Protein AF-A0A6A6QNV1-F1 (afdb_monomer)

Organism: NCBI:txid390894

Sequence (168 aa):
TYSFQETTFARRLTRATVERGFHLLSTSSLHPAAVNHVFKLSLPYITRDQMLARFRAILTKSNSDTLDCWQTPFIHLGGAGTHYPRRDANGSTSPPPNSWNVRSIGPMKKLVLENSVDSTLNQVIDVDLRGFEGEWFDAHDVEGYLEELGVRIDPQASFAEAYVDVEE

Secondary structure (DSSP, 8-state):
-GGGG-SSHHHHHHHHHHHHHHHHHHTTTT-HHHHHHHTTTTTTTS-HHHHHHHHHHHHT--SSS----TT-TTTTGGGTTTSS--B-TTSPBPPPS--EEEEEETTTTEEEEEESS-GGG-EEEE---TT--S----HHHHHHHHHHTT----TT-S----------

pLDDT: mean 84.72, std 9.27, range [53.28, 95.88]

Mean predicted aligned error: 6.67 Å

Structure (mmCIF, N/CA/C/O backbone):
data_AF-A0A6A6QNV1-F1
#
_entry.id   AF-A0A6A6QNV1-F1
#
loop_
_atom_site.group_PDB
_atom_site.id
_atom_site.type_symbol
_atom_site.label_atom_id
_atom_site.label_alt_id
_atom_site.label_comp_id
_atom_site.label_asym_id
_atom_site.label_entity_id
_atom_site.label_seq_id
_atom_site.pdbx_PDB_ins_code
_atom_site.Cartn_x
_atom_site.Cartn_y
_atom_site.Cartn_z
_atom_site.occupancy
_atom_site.B_iso_or_equiv
_atom_site.auth_seq_id
_atom_site.auth_comp_id
_atom_site.auth_asym_id
_atom_site.auth_atom_id
_atom_site.pdbx_PDB_model_num
ATOM 1 N N . THR A 1 1 ? -6.481 10.957 -12.187 1.00 54.44 1 THR A N 1
ATOM 2 C CA . THR A 1 1 ? -5.362 10.564 -11.310 1.00 54.44 1 THR A CA 1
ATOM 3 C C . THR A 1 1 ? -4.043 10.818 -12.015 1.00 54.44 1 THR A C 1
ATOM 5 O O . THR A 1 1 ? -3.973 10.593 -13.216 1.00 54.44 1 THR A O 1
ATOM 8 N N . TYR A 1 2 ? -3.023 11.312 -11.306 1.00 59.34 2 TYR A N 1
ATOM 9 C CA . TYR A 1 2 ? -1.662 11.532 -11.833 1.00 59.34 2 TYR A CA 1
ATOM 10 C C . TYR A 1 2 ? -0.836 10.232 -11.928 1.00 59.34 2 TYR A C 1
ATOM 12 O O . TYR A 1 2 ? 0.374 10.273 -12.100 1.00 59.34 2 TYR A O 1
ATOM 20 N N . SER A 1 3 ? -1.485 9.066 -11.827 1.00 63.97 3 SER A N 1
ATOM 21 C CA . SER A 1 3 ? -0.852 7.742 -11.898 1.00 63.97 3 SER A CA 1
ATOM 22 C C . SER A 1 3 ? 0.011 7.546 -13.161 1.00 63.97 3 SER A C 1
ATOM 24 O O . SER A 1 3 ? 1.075 6.944 -13.098 1.00 63.97 3 SER A O 1
ATOM 26 N N . PHE A 1 4 ? -0.392 8.149 -14.288 1.00 67.44 4 PHE A N 1
ATOM 27 C CA . PHE A 1 4 ? 0.358 8.178 -15.556 1.00 67.44 4 PHE A CA 1
ATOM 28 C C . PHE A 1 4 ? 1.538 9.175 -15.567 1.00 67.44 4 PHE A C 1
ATOM 30 O O . PHE A 1 4 ? 2.074 9.529 -16.604 1.00 67.44 4 PHE A O 1
ATOM 37 N N . GLN A 1 5 ? 1.941 9.735 -14.435 1.00 80.00 5 GLN A N 1
ATOM 38 C CA . GLN A 1 5 ? 3.151 10.568 -14.358 1.00 80.00 5 GLN A CA 1
ATOM 39 C C . GLN A 1 5 ? 4.162 9.995 -13.372 1.00 80.00 5 GLN A C 1
ATOM 41 O O . GLN A 1 5 ? 5.167 10.636 -13.057 1.00 80.00 5 GLN A O 1
ATOM 46 N N . GLU A 1 6 ? 3.892 8.786 -12.879 1.00 87.56 6 GLU A N 1
ATOM 47 C CA . GLU A 1 6 ? 4.774 8.108 -11.954 1.00 87.56 6 GLU A CA 1
ATOM 48 C C . GLU A 1 6 ? 6.033 7.587 -12.632 1.00 87.56 6 GLU A C 1
ATOM 50 O O . GLU A 1 6 ? 6.049 7.232 -13.810 1.00 87.56 6 GLU A O 1
ATOM 55 N N . THR A 1 7 ? 7.108 7.591 -11.853 1.00 89.38 7 THR A N 1
ATOM 56 C CA . THR A 1 7 ? 8.463 7.273 -12.307 1.00 89.38 7 THR A CA 1
ATOM 57 C C . THR A 1 7 ? 8.801 5.795 -12.175 1.00 89.38 7 THR A C 1
ATOM 59 O O . THR A 1 7 ? 9.768 5.352 -12.784 1.00 89.38 7 THR A O 1
ATOM 62 N N . THR A 1 8 ? 8.019 5.038 -11.400 1.00 91.56 8 THR A N 1
ATOM 63 C CA . THR A 1 8 ? 8.171 3.588 -11.225 1.00 91.56 8 THR A CA 1
ATOM 64 C C . THR A 1 8 ? 6.801 2.904 -11.205 1.00 91.56 8 THR A C 1
ATOM 66 O O . THR A 1 8 ? 5.775 3.539 -10.912 1.00 91.56 8 THR A O 1
ATOM 69 N N . PHE A 1 9 ? 6.766 1.607 -11.507 1.00 92.38 9 PHE A N 1
ATOM 70 C CA . PHE A 1 9 ? 5.560 0.794 -11.404 1.00 92.38 9 PHE A CA 1
ATOM 71 C C . PHE A 1 9 ? 5.071 0.716 -9.950 1.00 92.38 9 PHE A C 1
ATOM 73 O O . PHE A 1 9 ? 3.875 0.889 -9.708 1.00 92.38 9 PHE A O 1
ATOM 80 N N . ALA A 1 10 ? 5.972 0.576 -8.973 1.00 92.69 10 ALA A N 1
ATOM 81 C CA . ALA A 1 10 ? 5.631 0.561 -7.548 1.00 92.69 10 ALA A CA 1
ATOM 82 C C . ALA A 1 10 ? 4.889 1.831 -7.104 1.00 92.69 10 ALA A C 1
ATOM 84 O O . ALA A 1 10 ? 3.888 1.780 -6.378 1.00 92.69 10 ALA A O 1
ATOM 85 N N . ARG A 1 11 ? 5.339 3.002 -7.570 1.00 92.75 11 ARG A N 1
ATOM 86 C CA . ARG A 1 11 ? 4.685 4.280 -7.257 1.00 92.75 11 ARG A CA 1
ATOM 87 C C . ARG A 1 11 ? 3.309 4.379 -7.903 1.00 92.75 11 ARG A C 1
ATOM 89 O O . ARG A 1 11 ? 2.350 4.800 -7.250 1.00 92.75 11 ARG A O 1
ATOM 96 N N . ARG A 1 12 ? 3.189 3.932 -9.156 1.00 92.81 12 ARG A N 1
ATOM 97 C CA . ARG A 1 12 ? 1.907 3.843 -9.864 1.00 92.81 12 ARG A CA 1
ATOM 98 C C . ARG A 1 12 ? 0.920 2.934 -9.133 1.00 92.81 12 ARG A C 1
ATOM 100 O O . ARG A 1 12 ? -0.228 3.323 -8.908 1.00 92.81 12 ARG A O 1
ATOM 107 N N . LEU A 1 13 ? 1.377 1.755 -8.714 1.00 93.31 13 LEU A N 1
ATOM 108 C CA . LEU A 1 13 ? 0.590 0.791 -7.952 1.00 93.31 13 LEU A CA 1
ATOM 109 C C . LEU A 1 13 ? 0.155 1.377 -6.603 1.00 93.31 13 LEU A C 1
ATOM 111 O O . LEU A 1 13 ? -1.029 1.335 -6.280 1.00 93.31 13 LEU A O 1
ATOM 115 N N . THR A 1 14 ? 1.067 2.021 -5.869 1.00 93.75 14 THR A N 1
ATOM 116 C CA . THR A 1 14 ? 0.753 2.726 -4.612 1.00 93.75 14 THR A CA 1
ATOM 117 C C . THR A 1 14 ? -0.340 3.778 -4.801 1.00 93.75 14 THR A C 1
ATOM 119 O O . THR A 1 14 ? -1.274 3.865 -4.005 1.00 93.75 14 THR A O 1
ATOM 122 N N . ARG A 1 15 ? -0.285 4.587 -5.866 1.00 92.88 15 ARG A N 1
ATOM 123 C CA . ARG A 1 15 ? -1.356 5.562 -6.120 1.00 92.88 15 ARG A CA 1
ATOM 124 C C . ARG A 1 15 ? -2.684 4.907 -6.435 1.00 92.88 15 ARG A C 1
ATOM 126 O O . ARG A 1 15 ? -3.704 5.359 -5.920 1.00 92.88 15 ARG A O 1
ATOM 133 N N . ALA A 1 16 ? -2.675 3.864 -7.260 1.00 92.62 16 ALA A N 1
ATOM 134 C CA . ALA A 1 16 ? -3.888 3.142 -7.615 1.00 92.62 16 ALA A CA 1
ATOM 135 C C . ALA A 1 16 ? -4.552 2.516 -6.375 1.00 92.62 16 ALA A C 1
ATOM 137 O O . ALA A 1 16 ? -5.770 2.622 -6.210 1.00 92.62 16 ALA A O 1
ATOM 138 N N . THR A 1 17 ? -3.768 1.929 -5.463 1.00 93.88 17 THR A N 1
ATOM 139 C CA . THR A 1 17 ? -4.288 1.354 -4.212 1.00 93.88 17 THR A CA 1
ATOM 140 C C . THR A 1 17 ? -4.824 2.432 -3.270 1.00 93.88 17 THR A C 1
ATOM 142 O O . THR A 1 17 ? -5.922 2.272 -2.733 1.00 93.88 17 THR A O 1
ATOM 145 N N . VAL A 1 18 ? -4.129 3.567 -3.125 1.00 94.38 18 VAL A N 1
ATOM 146 C CA . VAL A 1 18 ? -4.595 4.708 -2.315 1.00 94.38 18 VAL A CA 1
ATOM 147 C C . VAL A 1 18 ? -5.877 5.319 -2.884 1.00 94.38 18 VAL A C 1
ATOM 149 O O . VAL A 1 18 ? -6.809 5.594 -2.129 1.00 94.38 18 VAL A O 1
ATOM 152 N N . GLU A 1 19 ? -5.972 5.504 -4.201 1.00 94.44 19 GLU A N 1
ATOM 153 C CA . GLU A 1 19 ? -7.174 6.015 -4.869 1.00 94.44 19 GLU A CA 1
ATOM 154 C C . GLU A 1 19 ? -8.362 5.071 -4.666 1.00 94.44 19 GLU A C 1
ATOM 156 O O . GLU A 1 19 ? -9.453 5.497 -4.269 1.00 94.44 19 GLU A O 1
ATOM 161 N N . ARG A 1 20 ? -8.140 3.762 -4.842 1.00 94.81 20 ARG A N 1
ATOM 162 C CA . ARG A 1 20 ? -9.173 2.753 -4.602 1.00 94.81 20 ARG A CA 1
ATOM 163 C C . ARG A 1 20 ? -9.616 2.734 -3.140 1.00 94.81 20 ARG A C 1
ATOM 165 O O . ARG A 1 20 ? -10.819 2.683 -2.874 1.00 94.81 20 ARG A O 1
ATOM 172 N N . GLY A 1 21 ? -8.670 2.823 -2.208 1.00 95.19 21 GLY A N 1
ATOM 173 C CA . GLY A 1 21 ? -8.941 2.916 -0.779 1.00 95.19 21 GLY A CA 1
ATOM 174 C C . GLY A 1 21 ? -9.726 4.177 -0.413 1.00 95.19 21 GLY A C 1
ATOM 175 O O . GLY A 1 21 ? -10.700 4.104 0.336 1.00 95.19 21 GLY A O 1
ATOM 176 N N . PHE A 1 22 ? -9.374 5.325 -0.996 1.00 95.69 22 PHE A N 1
ATOM 177 C CA . PHE A 1 22 ? -10.084 6.589 -0.804 1.00 95.69 22 PHE A CA 1
ATOM 178 C C . PHE A 1 22 ? -11.534 6.505 -1.287 1.00 95.69 22 PHE A C 1
ATOM 180 O O . PHE A 1 22 ? -12.444 6.920 -0.566 1.00 95.69 22 PHE A O 1
ATOM 187 N N . HIS A 1 23 ? -11.777 5.925 -2.467 1.00 94.62 23 HIS A N 1
ATOM 188 C CA . HIS A 1 23 ? -13.133 5.703 -2.977 1.00 94.62 23 HIS A CA 1
ATOM 189 C C . HIS A 1 23 ? -13.943 4.763 -2.075 1.00 94.62 23 HIS A C 1
ATOM 191 O O . HIS A 1 23 ? -15.105 5.051 -1.773 1.00 94.62 23 HIS A O 1
ATOM 197 N N . LEU A 1 24 ? -13.331 3.674 -1.597 1.00 95.88 24 LEU A N 1
ATOM 198 C CA . LEU A 1 24 ? -13.986 2.720 -0.702 1.00 95.88 24 LEU A CA 1
ATOM 199 C C . LEU A 1 24 ? -14.374 3.367 0.640 1.00 95.88 24 LEU A C 1
ATOM 201 O O . LEU A 1 24 ? -15.506 3.214 1.093 1.00 95.88 24 LEU A O 1
ATOM 205 N N . LEU A 1 25 ? -13.481 4.158 1.243 1.00 95.25 25 LEU A N 1
ATOM 206 C CA . LEU A 1 25 ? -13.773 4.903 2.476 1.00 95.25 25 LEU A CA 1
ATOM 207 C C . LEU A 1 25 ? -14.808 6.016 2.259 1.00 95.25 25 LEU A C 1
ATOM 209 O O . LEU A 1 25 ? -15.656 6.260 3.121 1.00 95.25 25 LEU A O 1
ATOM 213 N N . SER A 1 26 ? -14.777 6.683 1.104 1.00 94.19 26 SER A N 1
ATOM 214 C CA . SER A 1 26 ? -15.738 7.740 0.761 1.00 94.19 26 SER A CA 1
ATOM 215 C C . SER A 1 26 ? -17.158 7.197 0.594 1.00 94.19 26 SER A C 1
ATOM 217 O O . SER A 1 26 ? -18.118 7.890 0.916 1.00 94.19 26 SER A O 1
ATOM 219 N N . THR A 1 27 ? -17.290 5.938 0.170 1.00 92.12 27 THR A N 1
ATOM 220 C CA . THR A 1 27 ? -18.569 5.241 -0.045 1.00 92.12 27 THR A CA 1
ATOM 221 C C . THR A 1 27 ? -18.855 4.183 1.026 1.00 92.12 27 THR A C 1
ATOM 223 O O . THR A 1 27 ? -19.572 3.211 0.785 1.00 92.12 27 THR A O 1
ATOM 226 N N . SER A 1 28 ? -18.318 4.370 2.236 1.00 84.44 28 SER A N 1
ATOM 227 C CA . SER A 1 28 ? -18.342 3.356 3.297 1.00 84.44 28 SER A CA 1
ATOM 228 C C . SER A 1 28 ? -19.740 2.917 3.736 1.00 84.44 28 SER A C 1
ATOM 230 O O . SER A 1 28 ? -19.907 1.778 4.161 1.00 84.44 28 SER A O 1
ATOM 232 N N . SER A 1 29 ? -20.746 3.789 3.616 1.00 87.69 29 SER A N 1
ATOM 233 C CA . SER A 1 29 ? -22.147 3.458 3.910 1.00 87.69 29 SER A CA 1
ATOM 234 C C . SER A 1 29 ? -22.731 2.417 2.953 1.00 87.69 29 SER A C 1
ATOM 236 O O . SER A 1 29 ? -23.630 1.679 3.341 1.00 87.69 29 SER A O 1
ATOM 238 N N . LEU A 1 30 ? -22.215 2.336 1.724 1.00 87.56 30 LEU A N 1
ATOM 239 C CA . LEU A 1 30 ? -22.687 1.400 0.704 1.00 87.56 30 LEU A CA 1
ATOM 240 C C . LEU A 1 30 ? -22.067 0.005 0.870 1.00 87.56 30 LEU A C 1
ATOM 242 O O . LEU A 1 30 ? -22.696 -0.989 0.523 1.00 87.56 30 LEU A O 1
ATOM 246 N N . HIS A 1 31 ? -20.845 -0.079 1.411 1.00 90.44 31 HIS A N 1
ATOM 247 C CA . HIS A 1 31 ? -20.077 -1.329 1.491 1.00 90.44 31 HIS A CA 1
ATOM 248 C C . HIS A 1 31 ? -19.358 -1.510 2.844 1.00 90.44 31 HIS A C 1
ATOM 250 O O . HIS A 1 31 ? -18.132 -1.670 2.875 1.00 90.44 31 HIS A O 1
ATOM 256 N N . PRO A 1 32 ? -20.078 -1.526 3.980 1.00 91.81 32 PRO A N 1
ATOM 257 C CA . PRO A 1 32 ? -19.456 -1.592 5.305 1.00 91.81 32 PRO A CA 1
ATOM 258 C C . PRO A 1 32 ? -18.611 -2.860 5.511 1.00 91.81 32 PRO A C 1
ATOM 260 O O . PRO A 1 32 ? -17.535 -2.794 6.100 1.00 91.81 32 PRO A O 1
ATOM 263 N N . ALA A 1 33 ? -19.043 -4.006 4.972 1.00 92.56 33 ALA A N 1
ATOM 264 C CA . ALA A 1 33 ? -18.281 -5.254 5.052 1.00 92.56 33 ALA A CA 1
ATOM 265 C C . ALA A 1 33 ? -16.944 -5.176 4.293 1.00 92.56 33 ALA A C 1
ATOM 267 O O . ALA A 1 33 ? -15.918 -5.611 4.811 1.00 92.56 33 ALA A O 1
ATOM 268 N N . ALA A 1 34 ? -16.936 -4.572 3.099 1.00 92.81 34 ALA A N 1
ATOM 269 C CA . ALA A 1 34 ? -15.720 -4.407 2.306 1.00 92.81 34 ALA A CA 1
ATOM 270 C C . ALA A 1 34 ? -14.734 -3.444 2.981 1.00 92.81 34 ALA A C 1
ATOM 272 O O . ALA A 1 34 ? -13.541 -3.725 3.026 1.00 92.81 34 ALA A O 1
ATOM 273 N N . VAL A 1 35 ? -15.229 -2.346 3.562 1.00 94.19 35 VAL A N 1
ATOM 274 C CA . VAL A 1 35 ? -14.404 -1.410 4.345 1.00 94.19 35 VAL A CA 1
ATOM 275 C C . VAL A 1 35 ? -13.770 -2.116 5.542 1.00 94.19 35 VAL A C 1
ATOM 277 O O . VAL A 1 35 ? -12.558 -2.033 5.724 1.00 94.19 35 VAL A O 1
ATOM 280 N N . ASN A 1 36 ? -14.565 -2.849 6.326 1.00 91.38 36 ASN A N 1
ATOM 281 C CA . ASN A 1 36 ? -14.064 -3.572 7.495 1.00 91.38 36 ASN A CA 1
ATOM 282 C C . ASN A 1 36 ? -13.052 -4.657 7.124 1.00 91.38 36 ASN A C 1
ATOM 284 O O . ASN A 1 36 ? -12.143 -4.921 7.902 1.00 91.38 36 ASN A O 1
ATOM 288 N N . HIS A 1 37 ? -13.198 -5.280 5.954 1.00 90.69 37 HIS A N 1
ATOM 289 C CA . HIS A 1 37 ? -12.254 -6.275 5.466 1.00 90.69 37 HIS A CA 1
ATOM 290 C C . HIS A 1 37 ? -10.940 -5.637 4.994 1.00 90.69 37 HIS A C 1
ATOM 292 O O . HIS A 1 37 ? -9.877 -5.981 5.503 1.00 90.69 37 HIS A O 1
ATOM 298 N N . VAL A 1 38 ? -11.011 -4.669 4.073 1.00 92.62 38 VAL A N 1
ATOM 299 C CA . VAL A 1 38 ? -9.830 -4.022 3.472 1.00 92.62 38 VAL A CA 1
ATOM 300 C C . VAL A 1 38 ? -9.017 -3.253 4.514 1.00 92.62 38 VAL A C 1
ATOM 302 O O . VAL A 1 38 ? -7.793 -3.301 4.502 1.00 92.62 38 VAL A O 1
ATOM 305 N N . PHE A 1 39 ? -9.685 -2.576 5.450 1.00 92.12 39 PHE A N 1
ATOM 306 C CA . PHE A 1 39 ? -9.036 -1.766 6.483 1.00 92.12 39 PHE A CA 1
ATOM 307 C C . PHE A 1 39 ? -9.023 -2.446 7.854 1.00 92.12 39 PHE A C 1
ATOM 309 O O . PHE A 1 39 ? -8.892 -1.763 8.871 1.00 92.12 39 PHE A O 1
ATOM 316 N N . LYS A 1 40 ? -9.135 -3.782 7.901 1.00 89.19 40 LYS A N 1
ATOM 317 C CA . LYS A 1 40 ? -9.183 -4.575 9.144 1.00 89.19 40 LYS A CA 1
ATOM 318 C C . LYS A 1 40 ? -8.017 -4.279 10.091 1.00 89.19 40 LYS A C 1
ATOM 320 O O . LYS A 1 40 ? -8.204 -4.268 11.302 1.00 89.19 40 LYS A O 1
ATOM 325 N N . LEU A 1 41 ? -6.830 -4.029 9.539 1.00 86.88 41 LEU A N 1
ATOM 326 C CA . LEU A 1 41 ? -5.635 -3.693 10.316 1.00 86.88 41 LEU A CA 1
ATOM 327 C C . LEU A 1 41 ? -5.614 -2.224 10.743 1.00 86.88 41 LEU A C 1
ATOM 329 O O . LEU A 1 41 ? -5.138 -1.919 11.827 1.00 86.88 41 LEU A O 1
ATOM 333 N N . SER A 1 42 ? -6.144 -1.322 9.912 1.00 89.00 42 SER A N 1
ATOM 334 C CA . SER A 1 42 ? -6.076 0.131 10.109 1.00 89.00 42 SER A CA 1
ATOM 335 C C . SER A 1 42 ? -7.145 0.670 11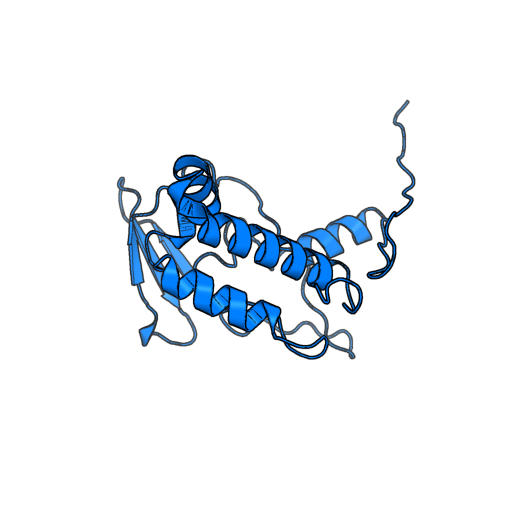.061 1.00 89.00 42 SER A C 1
ATOM 337 O O . SER A 1 42 ? -6.839 1.430 11.977 1.00 89.00 42 SER A O 1
ATOM 339 N N . LEU A 1 43 ? -8.401 0.257 10.887 1.00 89.44 43 LEU A N 1
ATOM 340 C CA . LEU A 1 43 ? -9.538 0.772 11.660 1.00 89.44 43 LEU A CA 1
ATOM 341 C C . LEU A 1 43 ? -9.402 0.659 13.192 1.00 89.44 43 LEU A C 1
ATOM 343 O O . LEU A 1 43 ? -9.929 1.536 13.876 1.00 89.44 43 LEU A O 1
ATOM 347 N N . PRO A 1 44 ? -8.695 -0.342 13.755 1.00 86.12 44 PRO A N 1
ATOM 348 C CA . PRO A 1 44 ? -8.445 -0.409 15.193 1.00 86.12 44 PRO A CA 1
ATOM 349 C C . PRO A 1 44 ? -7.627 0.751 15.791 1.00 86.12 44 PRO A C 1
ATOM 351 O O . PRO A 1 44 ? -7.685 0.940 17.002 1.00 86.12 44 PRO A O 1
ATOM 354 N N . TYR A 1 45 ? -6.877 1.529 14.996 1.00 83.56 45 TYR A N 1
ATOM 355 C CA . TYR A 1 45 ? -6.046 2.636 15.515 1.00 83.56 45 TYR A CA 1
ATOM 356 C C . TYR A 1 45 ? -6.119 3.943 14.727 1.00 83.56 45 TYR A C 1
ATOM 358 O O . TYR A 1 45 ? -5.646 4.972 15.210 1.00 83.56 45 TYR A O 1
ATOM 366 N N . ILE A 1 46 ? -6.693 3.936 13.525 1.00 87.75 46 ILE A N 1
ATOM 367 C CA . ILE A 1 46 ? -6.914 5.149 12.741 1.00 87.75 46 ILE A CA 1
ATOM 368 C C . ILE A 1 46 ? -8.380 5.262 12.337 1.00 87.75 46 ILE A C 1
ATOM 370 O O . ILE A 1 46 ? -8.991 4.317 11.836 1.00 87.75 46 ILE A O 1
ATOM 374 N N . THR A 1 47 ? -8.964 6.443 12.543 1.00 92.00 47 THR A N 1
ATOM 375 C CA . THR A 1 47 ? -10.362 6.669 12.173 1.00 92.00 47 THR A CA 1
ATOM 376 C C . THR A 1 47 ? -10.519 6.783 10.659 1.00 92.00 47 THR A C 1
ATOM 378 O O . THR A 1 47 ? -9.587 7.134 9.929 1.00 92.00 47 THR A O 1
ATOM 381 N N . ARG A 1 48 ? -11.740 6.545 10.169 1.00 93.88 48 ARG A N 1
ATOM 382 C CA . ARG A 1 48 ? -12.093 6.748 8.757 1.00 93.88 48 ARG A CA 1
ATOM 383 C C . ARG A 1 48 ? -11.678 8.132 8.250 1.00 93.88 48 ARG A C 1
ATOM 385 O O . ARG A 1 48 ? -11.081 8.233 7.181 1.00 93.88 48 ARG A O 1
ATOM 392 N N . ASP A 1 49 ? -11.983 9.184 9.003 1.00 94.62 49 ASP A N 1
ATOM 393 C CA . ASP A 1 49 ? -11.726 10.560 8.569 1.00 94.62 49 ASP A CA 1
ATOM 394 C C . ASP A 1 49 ? -10.227 10.882 8.564 1.00 94.62 49 ASP A C 1
ATOM 396 O O . ASP A 1 49 ? -9.739 11.545 7.648 1.00 94.62 49 ASP A O 1
ATOM 400 N N . GLN A 1 50 ? -9.469 10.334 9.520 1.00 93.44 50 GLN A N 1
ATOM 401 C CA . GLN A 1 50 ? -8.008 10.413 9.513 1.00 93.44 50 GLN A CA 1
ATOM 402 C C . GLN A 1 50 ? -7.409 9.681 8.302 1.00 93.44 50 GLN A C 1
ATOM 404 O O . GLN A 1 50 ? -6.506 10.216 7.658 1.00 93.44 50 GLN A O 1
ATOM 409 N N . MET A 1 51 ? -7.918 8.495 7.946 1.00 93.19 51 MET A N 1
ATOM 410 C CA . MET A 1 51 ? -7.484 7.782 6.737 1.00 93.19 51 MET A CA 1
ATOM 411 C C . MET A 1 51 ? -7.810 8.567 5.464 1.00 93.19 51 MET A C 1
ATOM 413 O O . MET A 1 51 ? -6.939 8.725 4.614 1.00 93.19 51 MET A O 1
ATOM 417 N N . LEU A 1 52 ? -9.023 9.119 5.346 1.00 95.50 52 LEU A N 1
ATOM 418 C CA . LEU A 1 52 ? -9.410 9.958 4.207 1.00 95.50 52 LEU A CA 1
ATOM 419 C C . LEU A 1 52 ? -8.505 11.186 4.069 1.00 95.50 52 LEU A C 1
ATOM 421 O O . LEU A 1 52 ? -8.082 11.509 2.959 1.00 95.50 52 LEU A O 1
ATOM 425 N N . ALA A 1 53 ? -8.177 11.850 5.180 1.00 94.88 53 ALA A N 1
ATOM 426 C CA . ALA A 1 53 ? -7.252 12.979 5.183 1.00 94.88 53 ALA A CA 1
ATOM 427 C C . ALA A 1 53 ? -5.845 12.564 4.719 1.00 94.88 53 ALA A C 1
ATOM 429 O O . ALA A 1 53 ? -5.261 13.237 3.868 1.00 94.88 53 ALA A O 1
ATOM 430 N N . ARG A 1 54 ? -5.325 11.429 5.209 1.00 92.94 54 ARG A N 1
ATOM 431 C CA . ARG A 1 54 ? -4.020 10.889 4.788 1.00 92.94 54 ARG A CA 1
ATOM 432 C C . ARG A 1 54 ? -4.002 10.520 3.308 1.00 92.94 54 ARG A C 1
ATOM 434 O O . ARG A 1 54 ? -3.097 10.933 2.592 1.00 92.94 54 ARG A O 1
ATOM 441 N N . PHE A 1 55 ? -5.009 9.797 2.829 1.00 94.69 55 PHE A N 1
ATOM 442 C CA . PHE A 1 55 ? -5.107 9.414 1.421 1.00 94.69 55 PHE A CA 1
ATOM 443 C C . PHE A 1 55 ? -5.230 10.632 0.513 1.00 94.69 55 PHE A C 1
ATOM 445 O O . PHE A 1 55 ? -4.531 10.702 -0.492 1.00 94.69 55 PHE A O 1
ATOM 452 N N . ARG A 1 56 ? -6.019 11.643 0.898 1.00 94.81 56 ARG A N 1
ATOM 453 C CA . ARG A 1 56 ? -6.068 12.914 0.167 1.00 94.81 56 ARG A CA 1
ATOM 454 C C . ARG A 1 56 ? -4.686 13.567 0.088 1.00 94.81 56 ARG A C 1
ATOM 456 O O . ARG A 1 56 ? -4.291 13.970 -0.998 1.00 94.81 56 ARG A O 1
ATOM 463 N N . ALA A 1 57 ? -3.948 13.618 1.198 1.00 93.44 57 ALA A N 1
ATOM 464 C CA . ALA A 1 57 ? -2.601 14.185 1.224 1.00 93.44 57 ALA A CA 1
ATOM 465 C C . ALA A 1 57 ? -1.620 13.424 0.313 1.00 93.44 57 ALA A C 1
ATOM 467 O O . ALA A 1 57 ? -0.811 14.047 -0.368 1.00 93.44 57 ALA A O 1
ATOM 468 N N . ILE A 1 58 ? -1.702 12.091 0.249 1.00 92.50 58 ILE A N 1
ATOM 469 C CA . ILE A 1 58 ? -0.886 11.281 -0.672 1.00 92.50 58 ILE A CA 1
ATOM 470 C C . ILE A 1 58 ? -1.283 11.552 -2.126 1.00 92.50 58 ILE A C 1
ATOM 472 O O . ILE A 1 58 ? -0.419 11.739 -2.976 1.00 92.50 58 ILE A O 1
ATOM 476 N N . LEU A 1 59 ? -2.580 11.620 -2.429 1.00 92.12 59 LEU A N 1
ATOM 477 C CA . LEU A 1 59 ? -3.065 11.846 -3.793 1.00 92.12 59 LEU A CA 1
ATOM 478 C C . LEU A 1 59 ? -2.696 13.234 -4.341 1.00 92.12 59 LEU A C 1
ATOM 480 O O . LEU A 1 59 ? -2.610 13.383 -5.557 1.00 92.12 59 LEU A O 1
ATOM 484 N N . THR A 1 60 ? -2.426 14.218 -3.477 1.00 91.62 60 THR A N 1
ATOM 485 C CA . THR A 1 60 ? -1.938 15.552 -3.876 1.00 91.62 60 THR A CA 1
ATOM 486 C C . THR A 1 60 ? -0.426 15.638 -4.085 1.00 91.62 60 THR A C 1
ATOM 488 O O . THR A 1 60 ? 0.048 16.646 -4.600 1.00 91.62 60 THR A O 1
ATOM 491 N N . LYS A 1 61 ? 0.342 14.619 -3.681 1.00 91.25 61 LYS A N 1
ATOM 492 C CA . LYS A 1 61 ? 1.803 14.603 -3.842 1.00 91.25 61 LYS A CA 1
ATOM 493 C C . LYS A 1 61 ? 2.212 14.542 -5.311 1.00 91.25 61 LYS A C 1
ATOM 495 O O . LYS A 1 61 ? 1.548 13.871 -6.099 1.00 91.25 61 LYS A O 1
ATOM 500 N N . SER A 1 62 ? 3.331 15.169 -5.651 1.00 89.31 62 SER A N 1
ATOM 501 C CA . SER A 1 62 ? 3.961 15.117 -6.975 1.00 89.31 62 SER A CA 1
ATOM 502 C C . SER A 1 62 ? 4.735 13.807 -7.202 1.00 89.31 62 SER A C 1
ATOM 504 O O . SER A 1 62 ? 4.788 12.936 -6.328 1.00 89.31 62 SER A O 1
ATOM 506 N N . ASN A 1 63 ? 5.336 13.645 -8.383 1.00 86.31 63 ASN A N 1
ATOM 507 C CA . ASN A 1 63 ? 6.170 12.484 -8.707 1.00 86.31 63 ASN A CA 1
ATOM 508 C C . ASN A 1 63 ? 7.537 12.491 -7.991 1.00 86.31 63 ASN A C 1
ATOM 510 O O . ASN A 1 63 ? 8.148 11.434 -7.851 1.00 86.31 63 ASN A O 1
ATOM 514 N N . SER A 1 64 ? 7.994 13.644 -7.493 1.00 84.81 64 SER A N 1
ATOM 515 C CA . SER A 1 64 ? 9.223 13.765 -6.697 1.00 84.81 64 SER A CA 1
ATOM 516 C C . SER A 1 64 ? 9.014 13.492 -5.206 1.00 84.81 64 SER A C 1
ATOM 518 O O . SER A 1 64 ? 9.976 13.247 -4.483 1.00 84.81 64 SER A O 1
ATOM 520 N N . ASP A 1 65 ? 7.770 13.519 -4.728 1.00 88.50 65 ASP A N 1
ATOM 521 C CA . ASP A 1 65 ? 7.459 13.316 -3.313 1.00 88.50 65 ASP A CA 1
ATOM 522 C C . ASP A 1 65 ? 7.364 11.823 -2.961 1.00 88.50 65 ASP A C 1
ATOM 524 O O . ASP A 1 65 ? 6.820 11.019 -3.724 1.00 88.50 65 ASP A O 1
ATOM 528 N N . THR A 1 66 ? 7.817 11.439 -1.763 1.00 86.31 66 THR A N 1
ATOM 529 C CA . THR A 1 66 ? 7.615 10.074 -1.233 1.00 86.31 66 THR A CA 1
ATOM 530 C C . THR A 1 66 ? 6.130 9.780 -1.019 1.00 86.31 66 THR A C 1
ATOM 532 O O . THR A 1 66 ? 5.414 10.594 -0.434 1.00 86.31 66 THR A O 1
ATOM 535 N N . LEU A 1 67 ? 5.655 8.608 -1.443 1.00 89.44 67 LEU A N 1
ATOM 536 C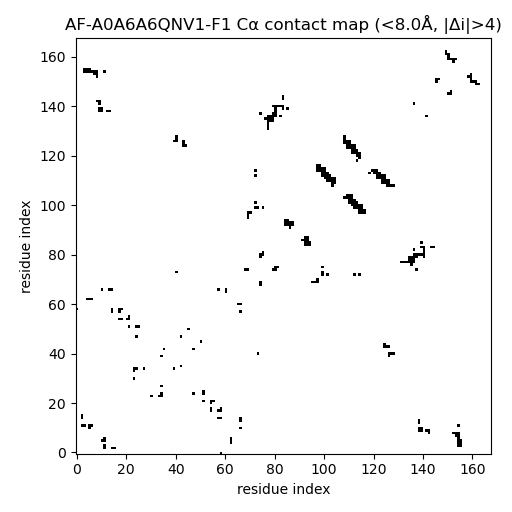 CA . LEU A 1 67 ? 4.277 8.154 -1.199 1.00 89.44 67 LEU A CA 1
ATOM 537 C C . LEU A 1 67 ? 4.154 7.274 0.055 1.00 89.44 67 LEU A C 1
ATOM 539 O O . LEU A 1 67 ? 3.046 6.893 0.428 1.00 89.44 67 LEU A O 1
ATOM 543 N N . ASP A 1 68 ? 5.270 6.991 0.721 1.00 84.88 68 ASP A N 1
ATOM 544 C CA . ASP A 1 68 ? 5.327 6.045 1.826 1.00 84.88 68 ASP A CA 1
ATOM 545 C C . ASP A 1 68 ? 4.652 6.594 3.088 1.00 84.88 68 ASP A C 1
ATOM 547 O O . ASP A 1 68 ? 4.715 7.786 3.412 1.00 84.88 68 ASP A O 1
ATOM 551 N N . CYS A 1 69 ? 4.014 5.688 3.826 1.00 80.75 69 CYS A N 1
ATOM 552 C CA . CYS A 1 69 ? 3.310 5.974 5.073 1.00 80.75 69 CYS A CA 1
ATOM 553 C C . CYS A 1 69 ? 4.034 5.337 6.256 1.00 80.75 69 CYS A C 1
ATOM 555 O O . CYS A 1 69 ? 3.472 4.501 6.968 1.00 80.75 69 CYS A O 1
ATOM 557 N N . TRP A 1 70 ? 5.280 5.757 6.469 1.00 79.56 70 TRP A N 1
ATOM 558 C CA . TRP A 1 70 ? 6.166 5.22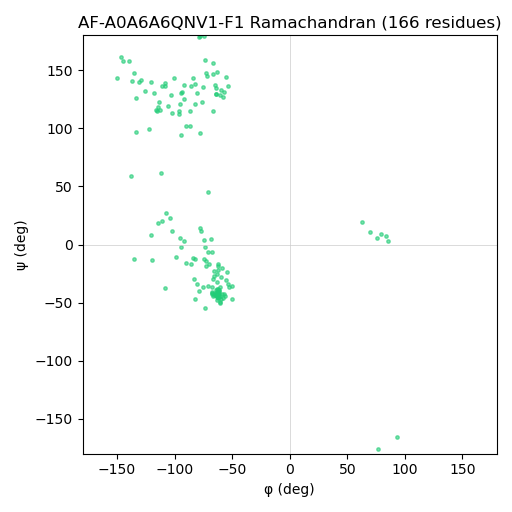5 7.503 1.00 79.56 70 TRP A CA 1
ATOM 559 C C . TRP A 1 70 ? 5.494 5.183 8.884 1.00 79.56 70 TRP A C 1
ATOM 561 O O . TRP A 1 70 ? 5.627 4.218 9.627 1.00 79.56 70 TRP A O 1
ATOM 571 N N . GLN A 1 71 ? 4.652 6.156 9.230 1.00 76.44 71 GLN A N 1
ATOM 572 C CA . GLN A 1 71 ? 3.988 6.233 10.540 1.00 76.44 71 GLN A CA 1
ATOM 573 C C . GLN A 1 71 ? 2.941 5.125 10.796 1.00 76.44 71 GLN A C 1
ATOM 575 O O . GLN A 1 71 ? 2.226 5.186 11.796 1.00 76.44 71 GLN A O 1
ATOM 580 N N . THR A 1 72 ? 2.785 4.146 9.901 1.00 80.69 72 THR A N 1
ATOM 581 C CA . THR A 1 72 ? 1.846 3.033 10.071 1.00 80.69 72 THR A CA 1
ATOM 582 C C . THR A 1 72 ? 2.533 1.807 10.687 1.00 80.69 72 THR A C 1
ATOM 584 O O . THR A 1 72 ? 3.575 1.380 10.201 1.00 80.69 72 THR A O 1
ATOM 587 N N . PRO A 1 73 ? 1.954 1.202 11.737 1.00 78.56 73 PRO A N 1
ATOM 588 C CA . PRO A 1 73 ? 2.580 0.091 12.455 1.00 78.56 73 PRO A CA 1
ATOM 589 C C . PRO A 1 73 ? 2.598 -1.245 11.702 1.00 78.56 73 PRO A C 1
ATOM 591 O O . PRO A 1 73 ? 3.301 -2.164 12.107 1.00 78.56 73 PRO A O 1
ATOM 594 N N . PHE A 1 74 ? 1.814 -1.369 10.630 1.00 81.38 74 PHE A N 1
ATOM 595 C CA . PHE A 1 74 ? 1.669 -2.603 9.852 1.00 81.38 74 PHE A CA 1
ATOM 596 C C . PH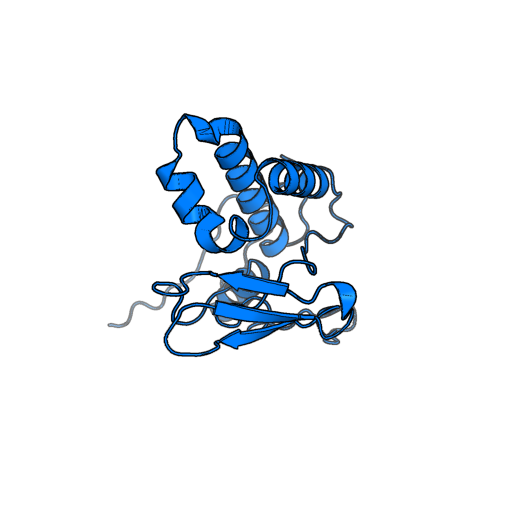E A 1 74 ? 2.466 -2.589 8.544 1.00 81.38 74 PHE A C 1
ATOM 598 O O . PHE A 1 74 ? 2.268 -3.463 7.709 1.00 81.38 74 PHE A O 1
ATOM 605 N N . ILE A 1 75 ? 3.357 -1.610 8.359 1.00 78.25 75 ILE A N 1
ATOM 606 C CA . ILE A 1 75 ? 4.097 -1.424 7.105 1.00 78.25 75 ILE A CA 1
ATOM 607 C C . ILE A 1 75 ? 5.002 -2.615 6.740 1.00 78.25 75 ILE A C 1
ATOM 609 O O . ILE A 1 75 ? 5.277 -2.804 5.565 1.00 78.25 75 ILE A O 1
ATOM 613 N N . HIS A 1 76 ? 5.388 -3.439 7.724 1.00 80.62 76 HIS A N 1
ATOM 614 C CA . HIS A 1 76 ? 6.217 -4.641 7.546 1.00 80.62 76 HIS A CA 1
ATOM 615 C C . HIS A 1 76 ? 5.501 -5.957 7.870 1.00 80.62 76 HIS A C 1
ATOM 617 O O . HIS A 1 76 ? 6.146 -6.976 8.130 1.00 80.62 76 HIS A O 1
ATOM 623 N N . LEU A 1 77 ? 4.164 -5.959 7.912 1.00 85.25 77 LEU A N 1
ATOM 624 C CA . LEU A 1 77 ? 3.415 -7.200 8.105 1.00 85.25 77 LEU A CA 1
ATOM 625 C C . LEU A 1 77 ? 3.799 -8.198 7.002 1.00 85.25 77 LEU A C 1
ATOM 627 O O . LEU A 1 77 ? 3.856 -7.813 5.841 1.00 85.25 77 LEU A O 1
ATOM 631 N N . GLY A 1 78 ? 4.114 -9.444 7.369 1.00 85.69 78 GLY A N 1
ATOM 632 C CA . GLY A 1 78 ? 4.531 -10.474 6.409 1.00 85.69 78 GLY A CA 1
ATOM 633 C C . GLY A 1 78 ? 5.828 -10.175 5.647 1.00 85.69 78 GLY A C 1
ATOM 634 O O . GLY A 1 78 ? 6.039 -10.738 4.577 1.00 85.69 78 GLY A O 1
ATOM 635 N N . GLY A 1 79 ? 6.674 -9.271 6.154 1.00 86.88 79 GLY A N 1
ATOM 636 C CA . GLY A 1 79 ? 7.907 -8.856 5.478 1.00 86.88 79 GLY A CA 1
ATOM 637 C C . GLY A 1 79 ? 7.718 -7.763 4.423 1.00 86.88 79 GLY A C 1
ATOM 638 O O . GLY A 1 79 ? 8.683 -7.422 3.744 1.00 86.88 79 GLY A O 1
ATOM 639 N N . ALA A 1 80 ? 6.525 -7.175 4.300 1.00 88.62 80 ALA A N 1
ATOM 640 C CA . ALA A 1 80 ? 6.273 -6.114 3.328 1.00 88.62 80 ALA A CA 1
ATOM 641 C C . ALA A 1 80 ? 7.283 -4.948 3.449 1.00 88.62 80 ALA A C 1
ATOM 643 O O . ALA A 1 80 ? 7.652 -4.505 4.540 1.00 88.62 80 ALA A O 1
ATOM 644 N N . GLY A 1 81 ? 7.771 -4.467 2.314 1.00 86.19 81 GLY A N 1
ATOM 645 C CA . GLY A 1 81 ? 8.828 -3.472 2.180 1.00 86.19 81 GLY A CA 1
ATOM 646 C C . GLY A 1 81 ? 10.229 -3.953 2.575 1.00 86.19 81 GLY A C 1
ATOM 647 O O . GLY A 1 81 ? 11.116 -3.110 2.723 1.00 86.19 81 GLY A O 1
ATOM 648 N N . THR A 1 82 ? 10.444 -5.258 2.802 1.00 87.25 82 THR A N 1
ATOM 649 C CA . THR A 1 82 ? 11.754 -5.813 3.211 1.00 87.25 82 THR A CA 1
ATOM 650 C C . THR A 1 82 ? 12.337 -6.835 2.239 1.00 87.25 82 THR A C 1
ATOM 652 O O . THR A 1 82 ? 13.528 -7.130 2.336 1.00 87.25 82 THR A O 1
ATOM 655 N N . HIS A 1 83 ? 11.541 -7.343 1.295 1.00 91.19 83 HIS A N 1
ATOM 656 C CA . HIS A 1 83 ? 11.968 -8.397 0.371 1.00 91.19 83 HIS A CA 1
ATOM 657 C C . HIS A 1 83 ? 12.889 -7.844 -0.718 1.00 91.19 83 HIS A C 1
ATOM 659 O O . HIS A 1 83 ? 13.888 -8.472 -1.063 1.00 91.19 83 HIS A O 1
ATOM 665 N N . TYR A 1 84 ? 12.615 -6.621 -1.186 1.00 91.25 84 TYR A N 1
ATOM 666 C CA . TYR A 1 84 ? 13.409 -5.940 -2.211 1.00 91.25 84 TYR A CA 1
ATOM 667 C C . TYR A 1 84 ? 13.926 -4.590 -1.683 1.00 91.25 84 TYR A C 1
ATOM 669 O O . TYR A 1 84 ? 13.188 -3.607 -1.648 1.00 91.25 84 TYR A O 1
ATOM 677 N N . PRO A 1 85 ? 15.193 -4.502 -1.226 1.00 84.75 85 PRO A N 1
ATOM 678 C CA . PRO A 1 85 ? 15.724 -3.276 -0.636 1.00 84.75 85 PRO A CA 1
ATOM 679 C C . PRO A 1 85 ? 15.789 -2.108 -1.625 1.00 84.75 85 PRO A C 1
ATOM 681 O O . PRO A 1 85 ? 16.405 -2.210 -2.691 1.00 84.75 85 PRO A O 1
ATOM 684 N N . ARG A 1 86 ? 15.248 -0.955 -1.215 1.00 83.19 86 ARG A N 1
ATOM 685 C CA . ARG A 1 86 ? 15.298 0.291 -1.992 1.00 83.19 86 ARG A CA 1
ATOM 686 C C . ARG A 1 86 ? 16.736 0.760 -2.154 1.00 83.19 86 ARG A C 1
ATOM 688 O O . ARG A 1 86 ? 17.466 0.883 -1.171 1.00 83.19 86 ARG A O 1
ATOM 695 N N . ARG A 1 87 ? 17.121 1.062 -3.392 1.00 82.62 87 ARG A N 1
ATOM 696 C CA . ARG A 1 87 ? 18.448 1.579 -3.739 1.00 82.62 87 ARG A CA 1
ATOM 697 C C . ARG A 1 87 ? 18.355 3.049 -4.119 1.00 82.62 87 ARG A C 1
ATOM 699 O O . ARG A 1 87 ? 17.447 3.450 -4.844 1.00 82.62 87 ARG A O 1
ATOM 706 N N . ASP A 1 88 ? 19.286 3.848 -3.617 1.00 78.44 88 ASP A N 1
ATOM 707 C CA . ASP A 1 88 ? 19.446 5.232 -4.045 1.00 78.44 88 ASP A CA 1
ATOM 708 C C . ASP A 1 88 ? 20.098 5.322 -5.439 1.00 78.44 88 ASP A C 1
ATOM 710 O O . ASP A 1 88 ? 20.444 4.314 -6.061 1.00 78.44 88 ASP A O 1
ATOM 714 N N . ALA A 1 89 ? 20.284 6.547 -5.941 1.00 74.44 89 ALA A N 1
ATOM 715 C CA . ALA A 1 89 ? 20.913 6.795 -7.242 1.00 74.44 89 ALA A CA 1
ATOM 716 C C . ALA A 1 89 ? 22.347 6.236 -7.356 1.00 74.44 89 ALA A C 1
ATOM 718 O O . ALA A 1 89 ? 22.835 6.023 -8.463 1.00 74.44 89 ALA A O 1
ATOM 719 N N . ASN A 1 90 ? 23.008 5.979 -6.224 1.00 81.88 90 ASN A N 1
ATOM 720 C CA . ASN A 1 90 ? 24.352 5.414 -6.151 1.00 81.88 90 ASN A CA 1
ATOM 721 C C . ASN A 1 90 ? 24.326 3.886 -5.961 1.00 81.88 90 ASN A C 1
ATOM 723 O O . ASN A 1 90 ? 25.372 3.273 -5.752 1.00 81.88 90 ASN A O 1
ATOM 727 N N . GLY A 1 91 ? 23.143 3.264 -5.999 1.00 79.25 91 GLY A N 1
ATOM 728 C CA . GLY A 1 91 ? 22.953 1.834 -5.776 1.00 79.25 91 GLY A CA 1
ATOM 729 C C . GLY A 1 91 ? 23.040 1.409 -4.307 1.00 79.25 91 GLY A C 1
ATOM 730 O O . GLY A 1 91 ? 22.993 0.211 -4.028 1.00 79.25 91 GLY A O 1
ATOM 731 N N . SER A 1 92 ? 23.163 2.352 -3.370 1.00 82.94 92 SER A N 1
ATOM 732 C CA . SER A 1 92 ? 23.251 2.058 -1.939 1.00 82.94 92 SER A CA 1
ATOM 733 C C . SER A 1 92 ? 21.865 1.837 -1.351 1.00 82.94 92 SER A C 1
ATOM 735 O O . SER A 1 92 ? 20.919 2.561 -1.658 1.00 82.94 92 SER A O 1
ATOM 737 N N . THR A 1 93 ? 21.734 0.835 -0.485 1.00 81.12 93 THR A N 1
ATOM 738 C CA . THR A 1 93 ? 20.478 0.568 0.217 1.00 81.12 93 THR A CA 1
ATOM 739 C C . THR A 1 93 ? 20.357 1.475 1.430 1.00 81.12 93 THR A C 1
ATOM 741 O O . THR A 1 93 ? 21.203 1.411 2.327 1.00 81.12 93 THR A O 1
ATOM 744 N N . SER A 1 94 ? 19.308 2.291 1.492 1.00 68.31 94 SER A N 1
ATOM 745 C CA . SER A 1 94 ? 18.966 3.015 2.714 1.00 68.31 94 SER A CA 1
ATOM 746 C C . SER A 1 94 ? 17.949 2.203 3.520 1.00 68.31 94 SER A C 1
ATOM 748 O O . SER A 1 94 ? 16.964 1.718 2.958 1.00 68.31 94 SER A O 1
ATOM 750 N N . PRO A 1 95 ? 18.168 2.009 4.833 1.00 67.75 95 PRO A N 1
ATOM 751 C CA . PRO A 1 95 ? 17.149 1.400 5.670 1.00 67.75 95 PRO A CA 1
ATOM 752 C C . PRO A 1 95 ? 15.912 2.311 5.704 1.00 67.75 95 PRO A C 1
ATOM 754 O O . PRO A 1 95 ? 16.053 3.539 5.622 1.00 67.75 95 PRO A O 1
ATOM 757 N N . PRO A 1 96 ? 14.701 1.742 5.834 1.00 72.62 96 PRO A N 1
ATOM 758 C CA . PRO A 1 96 ? 13.498 2.541 5.980 1.00 72.62 96 PRO A CA 1
ATOM 759 C C . PRO A 1 96 ? 13.643 3.504 7.173 1.00 72.62 96 PRO A C 1
ATOM 761 O O . PRO A 1 96 ? 14.254 3.157 8.188 1.00 72.62 96 PRO A O 1
ATOM 764 N N . PRO A 1 97 ? 13.096 4.729 7.073 1.00 71.75 97 PRO A N 1
ATOM 765 C CA . PRO A 1 97 ? 13.298 5.785 8.065 1.00 71.75 97 PRO A CA 1
ATOM 766 C C . PRO A 1 97 ? 12.647 5.480 9.417 1.00 71.75 97 PRO A C 1
ATOM 768 O O . PRO A 1 97 ? 12.842 6.231 10.371 1.00 71.75 97 PRO A O 1
ATOM 771 N N . ASN A 1 98 ? 11.871 4.400 9.522 1.00 71.06 98 ASN A N 1
ATOM 772 C CA . ASN A 1 98 ? 11.445 3.865 10.796 1.00 71.06 98 ASN A CA 1
ATOM 773 C C . ASN A 1 98 ? 11.304 2.345 10.784 1.00 71.06 98 ASN A C 1
ATOM 775 O O . ASN A 1 98 ? 11.201 1.715 9.738 1.00 71.06 98 ASN A O 1
ATOM 779 N N . SER A 1 99 ? 11.307 1.776 11.987 1.00 71.81 99 SER A N 1
ATOM 780 C CA . SER A 1 99 ? 11.022 0.369 12.217 1.00 71.81 99 SER A CA 1
ATOM 781 C C . SER A 1 99 ? 10.000 0.250 13.343 1.00 71.81 99 SER A C 1
ATOM 783 O O . SER A 1 99 ? 10.017 1.006 14.320 1.00 71.81 99 SER A O 1
ATOM 785 N N . TRP A 1 100 ? 9.066 -0.675 13.170 1.00 75.50 100 TRP A N 1
ATOM 786 C CA . TRP A 1 100 ? 8.047 -1.000 14.156 1.00 75.50 100 TRP A CA 1
ATOM 787 C C . TRP A 1 100 ? 8.297 -2.412 14.663 1.00 75.50 100 TRP A C 1
ATOM 789 O O . TRP A 1 100 ? 8.289 -3.369 13.892 1.00 75.50 100 TRP A O 1
ATOM 799 N N . ASN A 1 101 ? 8.474 -2.551 15.973 1.00 74.75 101 ASN A N 1
ATOM 800 C CA . ASN A 1 101 ? 8.503 -3.850 16.624 1.00 74.75 101 ASN A CA 1
ATOM 801 C C . ASN A 1 101 ? 7.069 -4.256 16.964 1.00 74.75 101 ASN A C 1
ATOM 803 O O . ASN A 1 101 ? 6.419 -3.614 17.791 1.00 74.75 101 ASN A O 1
ATOM 807 N N . VAL A 1 102 ? 6.582 -5.324 16.331 1.00 74.56 102 VAL A N 1
ATOM 808 C CA . VAL A 1 102 ? 5.243 -5.880 16.561 1.00 74.56 102 VAL A CA 1
ATOM 809 C C . VAL A 1 102 ? 5.362 -7.118 17.442 1.00 74.56 102 VAL A C 1
ATOM 811 O O . VAL A 1 102 ? 5.915 -8.132 17.026 1.00 74.56 102 VAL A O 1
ATOM 814 N N . ARG A 1 103 ? 4.847 -7.052 18.673 1.00 72.56 103 ARG A N 1
ATOM 815 C CA . ARG A 1 103 ? 4.876 -8.167 19.634 1.00 72.56 103 ARG A CA 1
ATOM 816 C C . ARG A 1 103 ? 3.459 -8.598 19.990 1.00 72.56 103 ARG A C 1
ATOM 818 O O . ARG A 1 103 ? 2.652 -7.756 20.371 1.00 72.56 103 ARG A O 1
ATOM 825 N N . SER A 1 104 ? 3.144 -9.892 19.920 1.00 67.88 104 SER A N 1
ATOM 826 C CA . SER A 1 104 ? 1.860 -10.403 20.427 1.00 67.88 104 SER A CA 1
ATOM 827 C C . SER A 1 104 ? 1.946 -10.703 21.921 1.00 67.88 104 SER A C 1
ATOM 829 O O . SER A 1 104 ? 2.909 -11.339 22.353 1.00 67.88 104 SER A O 1
ATOM 831 N N . ILE A 1 105 ? 0.936 -10.318 22.703 1.00 64.25 105 ILE A N 1
ATOM 832 C CA . ILE A 1 105 ? 0.883 -10.622 24.141 1.00 64.25 105 ILE A CA 1
ATOM 833 C C . ILE A 1 105 ? -0.295 -11.541 24.473 1.00 64.25 105 ILE A C 1
ATOM 835 O O . ILE A 1 105 ? -1.454 -11.131 24.440 1.00 64.25 105 ILE A O 1
ATOM 839 N N . GLY A 1 106 ? 0.037 -12.751 24.930 1.00 62.16 106 GLY A N 1
ATOM 840 C CA . GLY A 1 106 ? -0.910 -13.721 25.477 1.00 62.16 106 GLY A CA 1
ATOM 841 C C . GLY A 1 106 ? -1.747 -14.457 24.420 1.00 62.16 106 GLY A C 1
ATOM 842 O O . GLY A 1 106 ? -1.555 -14.269 23.223 1.00 62.16 106 GLY A O 1
ATOM 843 N N . PRO A 1 107 ? -2.696 -15.309 24.851 1.00 63.16 107 PRO A N 1
ATOM 844 C CA . PRO A 1 107 ? -3.596 -16.044 23.954 1.00 63.16 107 PRO A CA 1
ATOM 845 C C . PRO A 1 107 ? -4.651 -15.149 23.275 1.00 63.16 107 PRO A C 1
ATOM 847 O O . PRO A 1 107 ? -5.411 -15.619 22.430 1.00 63.16 107 PRO A O 1
ATOM 850 N N . MET A 1 108 ? -4.725 -13.866 23.651 1.00 53.28 108 MET A N 1
ATOM 851 C CA . MET A 1 108 ? -5.612 -12.874 23.046 1.00 53.28 108 MET A CA 1
ATOM 852 C C . MET A 1 108 ? -4.827 -12.006 22.062 1.00 53.28 108 MET A C 1
ATOM 854 O O . MET A 1 108 ? -3.675 -11.671 22.303 1.00 53.28 108 MET A O 1
ATOM 858 N N . LYS A 1 109 ? -5.473 -11.632 20.959 1.00 67.31 109 LYS A N 1
ATOM 859 C CA . LYS A 1 109 ? -4.918 -10.974 19.763 1.00 67.31 109 LYS A CA 1
ATOM 860 C C . LYS A 1 109 ? -4.506 -9.505 19.983 1.00 67.31 109 LYS A C 1
ATOM 862 O O . LYS A 1 109 ? -4.832 -8.624 19.194 1.00 67.31 109 LYS A O 1
ATOM 867 N N . LYS A 1 110 ? -3.813 -9.219 21.082 1.00 71.75 110 LYS A N 1
ATOM 868 C CA . LYS A 1 110 ? -3.274 -7.894 21.379 1.00 71.75 110 LYS A CA 1
ATOM 869 C C . LYS A 1 110 ? -1.859 -7.790 20.840 1.00 71.75 110 LYS A C 1
ATOM 871 O O . LYS A 1 110 ? -0.997 -8.603 21.178 1.00 71.75 110 LYS A O 1
ATOM 876 N N . LEU A 1 111 ? -1.637 -6.766 20.028 1.00 77.56 111 LEU A N 1
ATOM 877 C CA . LEU A 1 111 ? -0.336 -6.393 19.505 1.00 77.56 111 LEU A CA 1
ATOM 878 C C . LEU A 1 111 ? 0.176 -5.180 20.266 1.00 77.56 111 LEU A C 1
ATOM 880 O O . LEU A 1 111 ? -0.514 -4.169 20.387 1.00 77.56 111 LEU A O 1
ATOM 884 N N . VAL A 1 112 ? 1.400 -5.287 20.762 1.00 80.25 112 VAL A N 1
ATOM 885 C CA . VAL A 1 112 ? 2.179 -4.152 21.236 1.00 80.25 112 VAL A CA 1
ATOM 886 C C . VAL A 1 112 ? 3.075 -3.714 20.098 1.00 80.25 112 VAL A C 1
ATOM 888 O O . VAL A 1 112 ? 3.861 -4.503 19.575 1.00 80.25 112 VAL A O 1
ATOM 891 N N . LEU A 1 113 ? 2.902 -2.462 19.707 1.00 79.38 113 LEU A N 1
ATOM 892 C CA . LEU A 1 113 ? 3.595 -1.835 18.602 1.00 79.38 113 LEU A CA 1
ATOM 893 C C . LEU A 1 113 ? 4.511 -0.777 19.171 1.00 79.38 113 LEU A C 1
ATOM 895 O O . LEU A 1 113 ? 4.053 0.203 19.761 1.00 79.38 113 LEU A O 1
ATOM 899 N N . GLU A 1 114 ? 5.801 -0.993 18.986 1.00 80.44 114 GLU A N 1
ATOM 900 C CA . GLU A 1 114 ? 6.827 -0.090 19.474 1.00 80.44 114 GLU A CA 1
ATOM 901 C C . GLU A 1 114 ? 7.564 0.499 18.291 1.00 80.44 114 GLU A C 1
ATOM 903 O O . GLU A 1 114 ? 8.215 -0.215 17.527 1.00 80.44 114 GLU A O 1
ATOM 908 N N . ASN A 1 115 ? 7.446 1.809 18.131 1.00 80.94 115 ASN A N 1
ATOM 909 C CA . ASN A 1 115 ? 8.205 2.528 17.136 1.00 80.94 115 ASN A CA 1
ATOM 910 C C . ASN A 1 115 ? 9.639 2.687 17.650 1.00 80.94 115 ASN A C 1
ATOM 912 O O . ASN A 1 115 ? 9.876 3.229 18.730 1.00 80.94 115 ASN A O 1
ATOM 916 N N . SER A 1 116 ? 10.603 2.195 16.879 1.00 76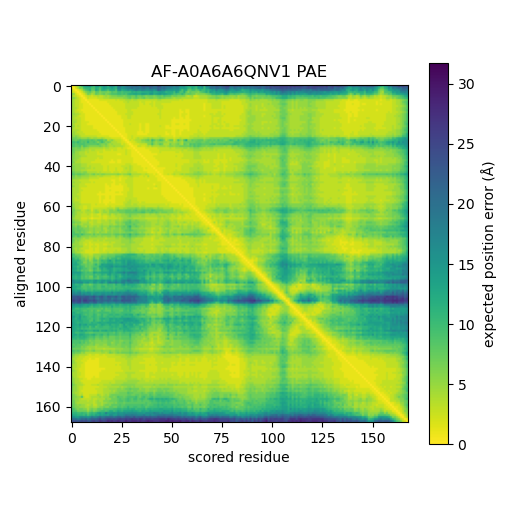.25 116 SER A N 1
ATOM 917 C CA . SER A 1 116 ? 12.012 2.205 17.270 1.00 76.25 116 SER A CA 1
ATOM 918 C C . SER A 1 116 ? 12.661 3.589 17.181 1.00 76.25 116 SER A C 1
ATOM 920 O O . SER A 1 116 ? 13.783 3.758 17.650 1.00 76.25 116 SER A O 1
ATOM 922 N N . VAL A 1 117 ? 12.000 4.552 16.532 1.00 78.44 117 VAL A N 1
ATOM 923 C CA . VAL A 1 117 ? 12.525 5.897 16.253 1.00 78.44 117 VAL A CA 1
ATOM 924 C C . VAL A 1 117 ? 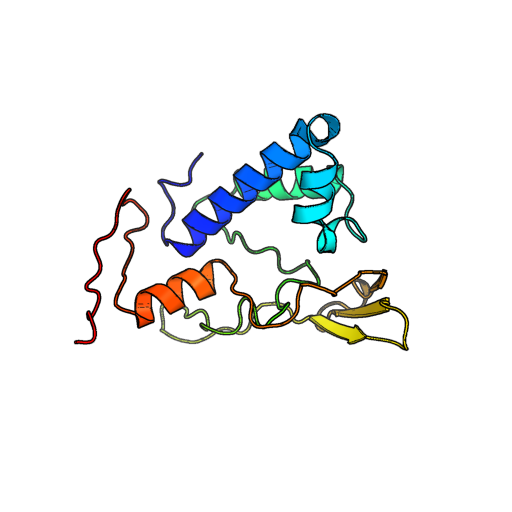11.838 6.952 17.117 1.00 78.44 117 VAL A C 1
ATOM 926 O O . VAL A 1 117 ? 12.497 7.872 17.592 1.00 78.44 117 VAL A O 1
ATOM 929 N N . ASP A 1 118 ? 10.536 6.807 17.358 1.00 78.44 118 ASP A N 1
ATOM 930 C CA . ASP A 1 118 ? 9.738 7.733 18.161 1.00 78.44 118 ASP A CA 1
ATOM 931 C C . ASP A 1 118 ? 8.848 6.978 19.155 1.00 78.44 118 ASP A C 1
ATOM 933 O O . ASP A 1 118 ? 7.738 6.548 18.836 1.00 78.44 118 ASP A O 1
ATOM 937 N N . SER A 1 119 ? 9.321 6.858 20.396 1.00 78.12 119 SER A N 1
ATOM 938 C CA . SER A 1 119 ? 8.622 6.140 21.466 1.00 78.12 119 SER A CA 1
ATOM 939 C C . SER A 1 119 ? 7.262 6.740 21.837 1.00 78.12 119 SER A C 1
ATOM 941 O O . SER A 1 119 ? 6.448 6.049 22.454 1.00 78.12 119 SER A O 1
ATOM 943 N N . THR A 1 120 ? 6.972 7.989 21.446 1.00 78.50 120 THR A N 1
ATOM 944 C CA . THR A 1 120 ? 5.654 8.608 21.663 1.00 78.50 120 THR A CA 1
ATOM 945 C C . THR A 1 120 ? 4.562 7.989 20.789 1.00 78.50 120 THR A C 1
ATOM 947 O O . THR A 1 120 ? 3.378 8.132 21.090 1.00 78.50 120 THR A O 1
ATOM 950 N N . LEU A 1 121 ? 4.951 7.251 19.743 1.00 75.25 121 LEU A N 1
ATOM 951 C CA . LEU A 1 121 ? 4.048 6.562 18.820 1.00 75.25 121 LEU A CA 1
ATOM 952 C C . LEU A 1 121 ? 3.750 5.110 19.231 1.00 75.25 121 LEU A C 1
ATOM 954 O O . LEU A 1 121 ? 3.059 4.398 18.497 1.00 75.25 121 LEU A O 1
ATOM 958 N N . ASN A 1 122 ? 4.263 4.652 20.378 1.00 80.25 122 ASN A N 1
ATOM 959 C CA . ASN A 1 122 ? 4.013 3.303 20.879 1.00 80.25 122 ASN A CA 1
ATOM 960 C C . ASN A 1 122 ? 2.532 3.108 21.219 1.00 80.25 122 ASN A C 1
ATOM 962 O O . ASN A 1 122 ? 1.895 3.964 21.832 1.00 80.25 122 ASN A O 1
ATOM 966 N N . GLN A 1 123 ? 1.981 1.958 20.845 1.00 78.56 123 GLN A N 1
ATOM 967 C CA . GLN A 1 123 ? 0.547 1.709 20.937 1.00 78.56 123 GLN A CA 1
ATOM 968 C C . GLN A 1 123 ? 0.247 0.229 21.168 1.00 78.56 123 GLN A C 1
ATOM 970 O O . GLN A 1 123 ? 0.922 -0.656 20.646 1.00 78.56 123 GLN A O 1
ATOM 975 N N . VAL A 1 124 ? -0.785 -0.041 21.965 1.00 81.06 124 VAL A N 1
ATOM 976 C CA . VAL A 1 124 ? -1.331 -1.388 22.156 1.00 81.06 124 VAL A CA 1
ATOM 977 C C . VAL A 1 124 ? -2.642 -1.453 21.396 1.00 81.06 124 VAL A C 1
ATOM 979 O O . VAL A 1 124 ? -3.562 -0.696 21.698 1.00 81.06 124 VAL A O 1
ATOM 982 N N . ILE A 1 125 ? -2.727 -2.348 20.419 1.00 80.25 125 ILE A N 1
ATOM 983 C CA . ILE A 1 125 ? -3.906 -2.486 19.568 1.00 80.25 125 ILE A CA 1
ATOM 984 C C . ILE A 1 125 ? -4.465 -3.898 19.702 1.00 80.25 125 ILE A C 1
ATOM 986 O O . ILE A 1 125 ? -3.726 -4.879 19.754 1.00 80.25 125 ILE A O 1
ATOM 990 N N . ASP A 1 126 ? -5.788 -3.997 19.748 1.00 79.81 126 ASP A N 1
ATOM 991 C CA . ASP A 1 126 ? -6.506 -5.258 19.597 1.00 79.81 126 ASP A CA 1
ATOM 992 C C . ASP A 1 126 ? -6.811 -5.482 18.108 1.00 79.81 126 ASP A C 1
ATOM 994 O O . ASP A 1 126 ? -7.691 -4.831 17.540 1.00 79.81 126 ASP A O 1
ATOM 998 N N . VAL A 1 127 ? -6.027 -6.342 17.453 1.00 78.81 127 VAL A N 1
ATOM 999 C CA . VAL A 1 127 ? -6.150 -6.643 16.020 1.00 78.81 127 VAL A CA 1
ATOM 1000 C C . VAL A 1 127 ? -6.105 -8.146 15.814 1.00 78.81 127 VAL A C 1
ATOM 1002 O O . VAL A 1 127 ? -5.142 -8.821 16.166 1.00 78.81 127 VAL A O 1
ATOM 1005 N N . ASP A 1 128 ? -7.123 -8.673 15.138 1.00 78.94 128 ASP A N 1
ATOM 1006 C CA . ASP A 1 128 ? -7.154 -10.071 14.729 1.00 78.94 128 ASP A CA 1
ATOM 1007 C C . ASP A 1 128 ? -6.286 -10.332 13.493 1.00 78.94 128 ASP A C 1
ATOM 1009 O O . ASP A 1 128 ? -6.755 -10.182 12.362 1.00 78.94 128 ASP A O 1
ATOM 1013 N N . LEU A 1 129 ? -5.050 -10.781 13.717 1.00 78.06 129 LEU A N 1
ATOM 1014 C CA . LEU A 1 129 ? -4.118 -11.164 12.651 1.00 78.06 129 LEU A CA 1
ATOM 1015 C C . LEU A 1 129 ? -4.444 -12.496 11.965 1.00 78.06 129 LEU A C 1
ATOM 1017 O O . LEU A 1 129 ? -3.760 -12.852 11.012 1.00 78.06 129 LEU A O 1
ATOM 1021 N N . ARG A 1 130 ? -5.485 -13.229 12.385 1.00 80.31 130 ARG A N 1
ATOM 1022 C CA . ARG A 1 130 ? -5.884 -14.443 11.658 1.00 80.31 130 ARG A CA 1
ATOM 1023 C C . ARG A 1 130 ? -6.258 -14.098 10.217 1.00 80.31 130 ARG A C 1
ATOM 1025 O O . ARG A 1 130 ? -7.047 -13.164 9.997 1.00 80.31 130 ARG A O 1
ATOM 1032 N N . GLY A 1 131 ? -5.735 -14.869 9.272 1.00 79.56 131 GLY A N 1
ATOM 1033 C CA . GLY A 1 131 ? -5.849 -14.626 7.833 1.00 79.56 131 GLY A CA 1
ATOM 1034 C C . GLY A 1 131 ? -4.793 -13.669 7.267 1.00 79.56 131 GLY A C 1
ATOM 1035 O O . GLY A 1 131 ? -4.872 -13.341 6.088 1.00 79.56 131 GLY A O 1
ATOM 1036 N N . PHE A 1 132 ? -3.852 -13.193 8.089 1.00 81.00 132 PHE A N 1
ATOM 1037 C CA . PHE A 1 132 ? -2.679 -12.422 7.659 1.00 81.00 132 PHE A CA 1
ATOM 1038 C C . PHE A 1 132 ? -1.373 -13.204 7.843 1.00 81.00 132 PHE A C 1
ATOM 1040 O O . PHE A 1 132 ? -0.295 -12.619 7.931 1.00 81.00 132 PHE A O 1
ATOM 1047 N N . GLU A 1 133 ? -1.459 -14.528 7.939 1.00 84.06 133 GLU A N 1
ATOM 1048 C CA . GLU A 1 133 ? -0.291 -15.396 7.935 1.00 84.06 133 GLU A CA 1
ATOM 1049 C C . GLU A 1 133 ? 0.412 -15.355 6.564 1.00 84.06 133 GLU A C 1
ATOM 1051 O O . GLU A 1 133 ? -0.208 -15.056 5.543 1.00 84.06 133 GLU A O 1
ATOM 1056 N N . GLY A 1 134 ? 1.705 -15.684 6.543 1.00 87.19 134 GLY A N 1
ATOM 1057 C CA . GLY A 1 134 ? 2.496 -15.781 5.315 1.00 87.19 134 GLY A CA 1
ATOM 1058 C C . GLY A 1 134 ? 3.246 -14.505 4.938 1.00 87.19 134 GLY A C 1
ATOM 1059 O O . GLY A 1 134 ? 3.439 -13.600 5.755 1.00 87.19 134 GLY A O 1
ATOM 1060 N N . GLU A 1 135 ? 3.707 -14.486 3.692 1.00 91.75 135 GLU A N 1
ATOM 1061 C CA . GLU A 1 135 ? 4.494 -13.401 3.114 1.00 91.75 135 GLU A CA 1
ATOM 1062 C C . GLU A 1 135 ? 3.581 -12.385 2.436 1.00 91.75 135 GLU A C 1
ATOM 1064 O O . GLU A 1 135 ? 2.625 -12.734 1.743 1.00 91.75 135 GLU A O 1
ATOM 1069 N N . TRP A 1 136 ? 3.880 -11.112 2.659 1.00 91.88 136 TRP A N 1
ATOM 1070 C CA . TRP A 1 136 ? 3.136 -9.992 2.107 1.00 91.88 136 TRP A CA 1
ATOM 1071 C C . TRP A 1 136 ? 4.110 -9.030 1.451 1.00 91.88 136 TRP A C 1
ATOM 1073 O O . TRP A 1 136 ? 5.198 -8.792 1.972 1.00 91.88 136 TRP A O 1
ATOM 1083 N N . PHE A 1 137 ? 3.685 -8.468 0.325 1.00 93.62 137 PHE A N 1
ATOM 1084 C CA . PHE A 1 137 ? 4.460 -7.524 -0.468 1.00 93.62 137 PHE A CA 1
ATOM 1085 C C . PHE A 1 137 ? 3.844 -6.131 -0.384 1.00 93.62 137 PHE A C 1
ATOM 1087 O O . PHE A 1 137 ? 2.624 -5.970 -0.502 1.00 93.62 137 PHE A O 1
ATOM 1094 N N . ASP A 1 138 ? 4.690 -5.117 -0.208 1.00 91.62 138 ASP A N 1
ATOM 1095 C CA . ASP A 1 138 ? 4.304 -3.749 -0.541 1.00 91.62 138 ASP A CA 1
ATOM 1096 C C . ASP A 1 138 ? 4.412 -3.522 -2.062 1.00 91.62 138 ASP A C 1
ATOM 1098 O O . ASP A 1 138 ? 4.787 -4.407 -2.831 1.00 91.62 138 ASP A O 1
ATOM 1102 N N . ALA A 1 139 ? 4.063 -2.326 -2.538 1.00 93.44 139 ALA A N 1
ATOM 1103 C CA . ALA A 1 139 ? 4.129 -2.046 -3.970 1.00 93.44 139 ALA A CA 1
ATOM 1104 C C . ALA A 1 139 ? 5.558 -2.110 -4.544 1.00 93.44 139 ALA A C 1
ATOM 1106 O O . ALA A 1 139 ? 5.707 -2.333 -5.744 1.00 93.44 139 ALA A O 1
ATOM 1107 N N . HIS A 1 140 ? 6.582 -1.890 -3.716 1.00 92.25 140 HIS A N 1
ATOM 1108 C CA . HIS A 1 140 ? 7.977 -1.975 -4.130 1.00 92.25 140 HIS A CA 1
ATOM 1109 C C . HIS A 1 140 ? 8.446 -3.426 -4.209 1.00 92.25 140 HIS A C 1
ATOM 1111 O O . HIS A 1 140 ? 9.098 -3.788 -5.183 1.00 92.25 140 HIS A O 1
ATOM 1117 N N . ASP A 1 141 ? 8.038 -4.269 -3.263 1.00 94.38 141 ASP A N 1
ATOM 1118 C CA . ASP A 1 141 ? 8.296 -5.702 -3.344 1.00 94.38 141 ASP A CA 1
ATOM 1119 C C . ASP A 1 141 ? 7.624 -6.318 -4.574 1.00 94.38 141 ASP A C 1
ATOM 1121 O O . ASP A 1 141 ? 8.231 -7.138 -5.250 1.00 94.38 141 ASP A O 1
ATOM 1125 N N . VAL A 1 142 ? 6.397 -5.897 -4.915 1.00 95.44 142 VAL A N 1
ATOM 1126 C CA . VAL A 1 142 ? 5.732 -6.361 -6.146 1.00 95.44 142 VAL A CA 1
ATOM 1127 C C . VAL A 1 142 ? 6.546 -5.979 -7.385 1.00 95.44 142 VAL A C 1
ATOM 1129 O O . VAL A 1 142 ? 6.701 -6.801 -8.282 1.00 95.44 142 VAL A O 1
ATOM 1132 N N . GLU A 1 143 ? 7.059 -4.748 -7.456 1.00 94.38 143 GLU A N 1
ATOM 1133 C CA . GLU A 1 143 ? 7.929 -4.318 -8.558 1.00 94.38 143 GLU A CA 1
ATOM 1134 C C . GLU A 1 143 ? 9.199 -5.173 -8.627 1.00 94.38 143 GLU A C 1
ATOM 1136 O O . GLU A 1 143 ? 9.481 -5.739 -9.679 1.00 94.38 143 GLU A O 1
ATOM 1141 N N . GLY A 1 144 ? 9.908 -5.338 -7.509 1.00 94.06 144 GLY A N 1
ATOM 1142 C CA . GLY A 1 144 ? 11.135 -6.134 -7.455 1.00 94.06 144 GLY A CA 1
ATOM 1143 C C . GLY A 1 144 ? 10.920 -7.611 -7.797 1.00 94.06 144 GLY A C 1
ATOM 1144 O O . GLY A 1 144 ? 11.697 -8.182 -8.559 1.00 94.06 144 GLY A O 1
ATOM 1145 N N . TYR A 1 145 ? 9.831 -8.211 -7.314 1.00 95.12 145 TYR A N 1
ATOM 1146 C CA . TYR A 1 145 ? 9.473 -9.594 -7.626 1.00 95.12 145 TYR A CA 1
ATOM 1147 C C . TYR A 1 145 ? 9.178 -9.793 -9.112 1.00 95.12 145 TYR A C 1
ATOM 1149 O O . TYR A 1 145 ? 9.645 -10.752 -9.723 1.00 95.12 145 TYR A O 1
ATOM 1157 N N . LEU A 1 146 ? 8.442 -8.865 -9.726 1.00 93.75 146 LEU A N 1
ATOM 1158 C CA . LEU A 1 146 ? 8.199 -8.904 -11.167 1.00 93.75 146 LEU A CA 1
ATOM 1159 C C . LEU A 1 146 ? 9.507 -8.762 -11.953 1.00 93.75 146 LEU A C 1
ATOM 1161 O O . LEU A 1 146 ? 9.725 -9.510 -12.905 1.00 93.75 146 LEU A O 1
ATOM 1165 N N . GLU A 1 147 ? 10.403 -7.864 -11.540 1.00 92.50 147 GLU A N 1
ATOM 1166 C CA . GLU A 1 147 ? 11.710 -7.703 -12.180 1.00 92.50 147 GLU A CA 1
ATOM 1167 C C . GLU A 1 147 ? 12.590 -8.955 -12.074 1.00 92.50 147 GLU A C 1
ATOM 1169 O O . GLU A 1 147 ? 13.281 -9.286 -13.042 1.00 92.50 147 GLU A O 1
ATOM 1174 N N . GLU A 1 148 ? 12.554 -9.661 -10.940 1.00 92.75 148 GLU A N 1
ATOM 1175 C CA . GLU A 1 148 ? 13.258 -10.934 -10.739 1.00 92.75 148 GLU A CA 1
ATOM 1176 C C . GLU A 1 148 ? 12.759 -12.021 -11.699 1.00 92.75 148 GLU A C 1
ATOM 1178 O O . GLU A 1 148 ? 13.563 -12.755 -12.271 1.00 92.75 148 GLU A O 1
ATOM 1183 N N . LEU A 1 149 ? 11.452 -12.053 -11.966 1.00 91.75 149 LEU A N 1
ATOM 1184 C CA . LEU A 1 149 ? 10.841 -12.920 -12.978 1.00 91.75 149 LEU A CA 1
ATOM 1185 C C . LEU A 1 149 ? 11.092 -12.449 -14.425 1.00 91.75 149 LEU A C 1
ATOM 1187 O O . LEU A 1 149 ? 10.549 -13.020 -15.369 1.00 91.75 149 LEU A O 1
ATOM 1191 N N . GLY A 1 150 ? 11.881 -11.391 -14.629 1.00 90.56 150 GLY A N 1
ATOM 1192 C CA . GLY A 1 150 ? 12.154 -10.815 -15.948 1.00 90.56 150 GLY A CA 1
ATOM 1193 C C . GLY A 1 150 ? 11.034 -9.921 -16.492 1.00 90.56 150 GLY A C 1
ATOM 1194 O O . GLY A 1 150 ? 11.102 -9.481 -17.641 1.00 90.56 150 GLY A O 1
ATOM 1195 N N . VAL A 1 151 ? 10.022 -9.604 -15.680 1.00 92.44 151 VAL A N 1
ATOM 1196 C CA . VAL A 1 151 ? 8.870 -8.773 -16.048 1.00 92.44 151 VAL A CA 1
ATOM 1197 C C . VAL A 1 151 ? 9.120 -7.320 -15.653 1.00 92.44 151 VAL A C 1
ATOM 1199 O O . VAL A 1 151 ? 8.829 -6.888 -14.540 1.00 92.44 151 VAL A O 1
ATOM 1202 N N . ARG A 1 152 ? 9.635 -6.524 -16.592 1.00 91.25 152 ARG A N 1
ATOM 1203 C CA . ARG A 1 152 ? 9.847 -5.081 -16.390 1.00 91.25 152 ARG A CA 1
ATOM 1204 C C . ARG A 1 152 ? 8.676 -4.282 -16.943 1.00 91.25 152 ARG A C 1
ATOM 1206 O O . ARG A 1 152 ? 8.478 -4.221 -18.154 1.00 91.25 152 ARG A O 1
ATOM 1213 N N . ILE A 1 153 ? 7.913 -3.651 -16.054 1.00 91.19 153 ILE A N 1
ATOM 1214 C CA . ILE A 1 153 ? 6.747 -2.846 -16.427 1.00 91.19 153 ILE A CA 1
ATOM 1215 C C . ILE A 1 153 ? 7.150 -1.376 -16.515 1.00 91.19 153 ILE A C 1
ATOM 1217 O O . ILE A 1 153 ? 7.461 -0.752 -15.502 1.00 91.19 153 ILE A O 1
ATOM 1221 N N . ASP A 1 154 ? 7.083 -0.801 -17.718 1.00 89.50 154 ASP A N 1
ATOM 1222 C CA . ASP A 1 154 ? 7.213 0.647 -17.877 1.00 89.50 154 ASP A CA 1
ATOM 1223 C C . ASP A 1 154 ? 6.076 1.345 -17.092 1.00 89.50 154 ASP A C 1
ATOM 1225 O O . ASP A 1 154 ? 4.897 1.000 -17.270 1.00 89.50 154 ASP A O 1
ATOM 1229 N N . PRO A 1 155 ? 6.385 2.331 -16.229 1.00 85.94 155 PRO A N 1
ATOM 1230 C CA . PRO A 1 155 ? 5.390 3.060 -15.440 1.00 85.94 155 PRO A CA 1
ATOM 1231 C C . PRO A 1 155 ? 4.269 3.682 -16.280 1.00 85.94 155 PRO A C 1
ATOM 1233 O O . PRO A 1 155 ? 3.170 3.904 -15.778 1.00 85.94 155 PRO A O 1
ATOM 1236 N N . GLN A 1 156 ? 4.504 3.948 -17.561 1.00 86.00 156 GLN A N 1
ATOM 1237 C CA . GLN A 1 156 ? 3.535 4.526 -18.488 1.00 86.00 156 GLN A CA 1
ATOM 1238 C C . GLN A 1 156 ? 2.843 3.508 -19.382 1.00 86.00 156 GLN A C 1
ATOM 1240 O O . GLN A 1 156 ? 1.832 3.824 -20.014 1.00 86.00 156 GLN A O 1
ATOM 1245 N N . ALA A 1 157 ? 3.316 2.265 -19.403 1.00 87.00 157 ALA A N 1
ATOM 1246 C CA . ALA A 1 157 ? 2.706 1.237 -20.223 1.00 87.00 157 ALA A CA 1
ATOM 1247 C C . ALA A 1 157 ? 1.387 0.743 -19.619 1.00 87.00 157 ALA A C 1
ATOM 1249 O O . ALA A 1 157 ? 1.275 0.475 -18.420 1.00 87.00 157 ALA A O 1
ATOM 1250 N N . SER A 1 158 ? 0.371 0.600 -20.469 1.00 84.31 158 SER A N 1
ATOM 1251 C CA . SER A 1 158 ? -0.928 0.028 -20.081 1.00 84.31 158 SER A CA 1
ATOM 1252 C C . SER A 1 158 ? -0.932 -1.505 -20.091 1.00 84.31 158 SER A C 1
ATOM 1254 O O . SER A 1 158 ? -1.859 -2.114 -19.567 1.00 84.31 158 SER A O 1
ATOM 1256 N N . PHE A 1 159 ? 0.092 -2.124 -20.676 1.00 85.62 159 PHE A N 1
ATOM 1257 C CA . PHE A 1 159 ? 0.293 -3.568 -20.742 1.00 85.62 159 PHE A CA 1
ATOM 1258 C C . PHE A 1 159 ? 1.791 -3.882 -20.645 1.00 85.62 159 PHE A C 1
ATOM 1260 O O . PHE A 1 159 ? 2.621 -3.020 -20.926 1.00 85.62 159 PHE A O 1
ATOM 1267 N N . ALA A 1 160 ? 2.128 -5.103 -20.241 1.00 86.25 160 ALA A N 1
ATOM 1268 C CA . ALA A 1 160 ? 3.489 -5.624 -20.240 1.00 86.25 160 ALA A CA 1
ATOM 1269 C C . ALA A 1 160 ? 3.476 -7.040 -20.818 1.00 86.25 160 ALA A C 1
ATOM 1271 O O . ALA A 1 160 ? 2.495 -7.767 -20.653 1.00 86.25 160 ALA A O 1
ATOM 1272 N N . GLU A 1 161 ? 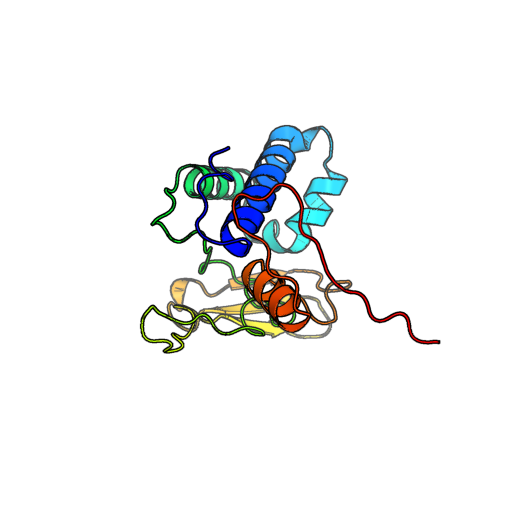4.553 -7.408 -21.499 1.00 87.31 161 GLU A N 1
ATOM 1273 C CA . GLU A 1 161 ? 4.750 -8.743 -22.057 1.00 87.31 161 GLU A CA 1
ATOM 1274 C C . GLU A 1 161 ? 5.817 -9.462 -21.231 1.00 87.31 161 GLU A C 1
ATOM 1276 O O . GLU A 1 161 ? 6.811 -8.860 -20.823 1.00 87.31 161 GLU A O 1
ATOM 1281 N N . ALA A 1 162 ? 5.591 -10.743 -20.962 1.00 86.62 162 ALA A N 1
ATOM 1282 C CA . ALA A 1 162 ? 6.484 -11.584 -20.183 1.00 86.62 162 ALA A CA 1
ATOM 1283 C C . ALA A 1 162 ? 6.600 -12.948 -20.857 1.00 86.62 162 ALA A C 1
ATOM 1285 O O . ALA A 1 162 ? 5.606 -13.486 -21.350 1.00 86.62 162 ALA A O 1
ATOM 1286 N N . TYR A 1 163 ? 7.807 -13.504 -20.861 1.00 85.31 163 TYR A N 1
ATOM 1287 C CA . TYR A 1 163 ? 8.015 -14.891 -21.249 1.00 85.31 163 TYR A CA 1
ATOM 1288 C C . TYR A 1 163 ? 7.666 -15.778 -20.059 1.00 85.31 163 TYR A C 1
ATOM 1290 O O . TYR A 1 163 ? 8.110 -15.524 -18.943 1.00 85.31 163 TYR A O 1
ATOM 1298 N N . VAL A 1 164 ? 6.843 -16.792 -20.302 1.00 82.81 164 VAL A N 1
ATOM 1299 C CA . VAL A 1 164 ? 6.490 -17.798 -19.304 1.00 82.81 164 VAL A CA 1
ATOM 1300 C C . VAL A 1 164 ? 7.060 -19.111 -19.802 1.00 82.81 164 VAL A C 1
ATOM 1302 O O . VAL A 1 164 ? 6.676 -19.567 -20.882 1.00 82.81 164 VAL A O 1
ATOM 1305 N N . ASP A 1 165 ? 7.974 -19.695 -19.034 1.00 80.31 165 ASP A N 1
ATOM 1306 C CA . ASP A 1 165 ? 8.430 -21.052 -19.299 1.00 80.31 165 ASP A CA 1
ATOM 1307 C C . ASP A 1 165 ? 7.256 -21.998 -19.043 1.00 80.31 165 ASP A C 1
ATOM 1309 O O . ASP A 1 165 ? 6.726 -22.089 -17.934 1.00 80.31 165 ASP A O 1
ATOM 1313 N N . VAL A 1 166 ? 6.797 -22.657 -20.103 1.00 79.56 166 VAL A N 1
ATOM 1314 C CA . VAL A 1 166 ? 5.798 -23.716 -19.996 1.00 79.56 166 VAL A CA 1
ATOM 1315 C C . VAL A 1 166 ? 6.588 -24.991 -19.731 1.00 79.56 166 VAL A C 1
ATOM 1317 O O . VAL A 1 166 ? 7.233 -25.502 -20.644 1.00 79.56 166 VAL A O 1
ATOM 1320 N N . GLU A 1 167 ? 6.616 -25.452 -18.479 1.00 71.19 167 GLU A N 1
ATOM 1321 C CA . GLU A 1 167 ? 7.177 -26.770 -18.159 1.00 71.19 167 GLU A CA 1
ATOM 1322 C C . GLU A 1 167 ? 6.417 -27.845 -18.968 1.00 71.19 167 GLU A C 1
ATOM 1324 O O . GLU A 1 167 ? 5.182 -27.859 -18.958 1.00 71.19 167 GLU A O 1
ATOM 1329 N N . GLU A 1 168 ? 7.154 -28.682 -19.715 1.00 53.75 168 GLU A N 1
ATOM 1330 C CA . GLU A 1 168 ? 6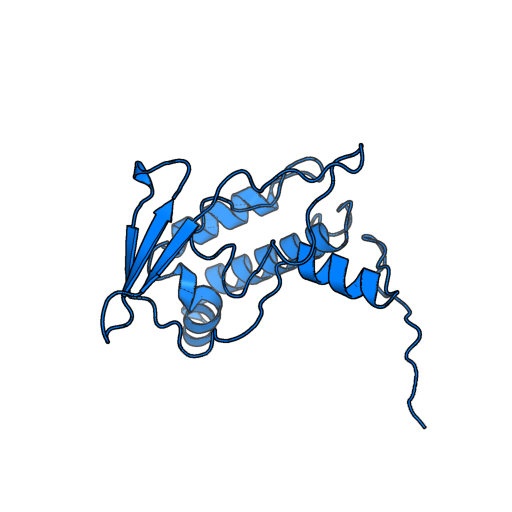.632 -29.830 -20.490 1.00 53.75 168 GLU A CA 1
ATOM 1331 C C . GLU A 1 168 ? 6.117 -30.969 -19.598 1.00 53.75 168 GLU A C 1
ATOM 1333 O O . GLU A 1 168 ? 6.817 -31.340 -18.626 1.00 53.75 168 GLU A O 1
#

Solvent-accessible surface area (backbone atoms only — not comparable to full-atom values): 10143 Å² total; per-residue (Å²): 129,73,43,78,60,30,87,37,43,25,55,24,48,47,45,52,51,42,52,53,48,42,53,46,63,75,44,32,90,82,38,54,69,58,44,52,59,78,37,50,80,47,60,70,82,42,52,73,67,58,50,47,52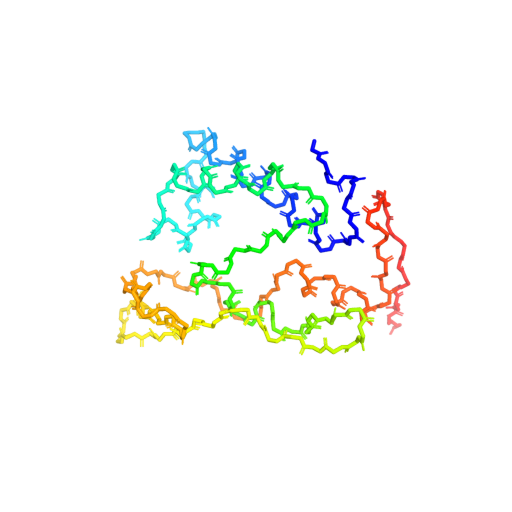,51,38,51,56,52,72,70,50,60,76,87,51,83,81,77,65,73,95,44,82,65,63,50,51,40,47,12,66,61,81,43,74,56,57,49,99,84,67,49,70,61,77,70,96,59,51,60,49,79,42,80,54,76,100,50,56,33,36,42,36,38,35,76,76,47,69,88,66,45,45,78,39,75,46,79,60,81,92,60,76,64,81,38,69,34,45,53,22,51,43,45,52,34,43,74,70,66,35,73,59,57,37,75,51,95,70,74,79,69,84,74,86,76,85,130

Nearest PDB structures (foldseek):
  4znx-assembly1_C  TM=3.929E-01  e=3.269E+00  Homo sapiens
  5ob0-assembly1_A  TM=3.398E-01  e=2.576E+00  Gallus gallus
  5ob2-assembly1_A  TM=3.415E-01  e=3.080E+00  Gallus gallus
  5oav-assembly1_A  TM=3.448E-01  e=3.470E+00  Gallus gallus
  5ob1-assembly1_A  TM=3.400E-01  e=3.080E+00  Gallus gallus

Foldseek 3Di:
DCLLVAPAQLLSVLLVVLVVLLVCLVPCVVPVPVNCVVCLVPVQPAPSVRSNVLSVVLNPDDNPDDSDDQLDQCCCQQHACNQDFDADPVRDGDDPPWDWDWDADDPFQWTFIAIPPDRVSTDITRGDCVVSDHHDYRSVRVQVVCVVQVWHDRSNDPDTDHDDDDDD

Radius of gyration: 17.57 Å; Cα contacts (8 Å, |Δi|>4): 196; chains: 1; bounding box: 47×45×48 Å